Protein AF-A0AA88WE59-F1 (afdb_monomer_lite)

Secondary structure (DSSP, 8-state):
-HHHHHB-SSTT--BSSHHHHHHHHHHHHHHHTSPTT----S-TT-HHHHHH-PPBTTB--S-SSS--HHHHT-SS--HHHHHHHHHHHHHHHHHHHHHHHHHHHHHHHHH-

Structure (mmCIF, N/CA/C/O backbone):
data_AF-A0AA88WE59-F1
#
_entry.id   AF-A0AA88WE59-F1
#
loop_
_atom_site.group_PDB
_atom_site.id
_atom_site.type_symbol
_atom_site.label_atom_id
_atom_site.label_alt_id
_atom_site.label_comp_id
_atom_site.label_asym_id
_atom_site.label_entity_id
_atom_site.label_seq_id
_atom_site.pdbx_PDB_ins_code
_atom_site.Cartn_x
_atom_site.Cartn_y
_atom_site.Cartn_z
_atom_site.occupancy
_atom_site.B_iso_or_equiv
_atom_site.auth_seq_id
_atom_site.auth_comp_id
_atom_site.auth_asym_id
_atom_site.auth_atom_id
_atom_site.pdbx_PDB_model_num
ATOM 1 N N . MET A 1 1 ? 13.986 0.737 -4.511 1.00 76.50 1 MET A N 1
ATOM 2 C CA . MET A 1 1 ? 14.146 -0.731 -4.433 1.00 76.50 1 MET A CA 1
ATOM 3 C C . MET A 1 1 ? 14.665 -1.334 -5.734 1.00 76.50 1 MET A C 1
ATOM 5 O O . MET A 1 1 ? 15.810 -1.747 -5.727 1.00 76.50 1 MET A O 1
ATOM 9 N N . PHE A 1 2 ? 13.920 -1.352 -6.853 1.00 87.19 2 PHE A N 1
ATOM 10 C CA . PHE A 1 2 ? 14.419 -2.001 -8.084 1.00 87.19 2 PHE A CA 1
ATOM 11 C C . PHE A 1 2 ? 15.768 -1.444 -8.559 1.00 87.19 2 PHE A C 1
ATOM 13 O O . PHE A 1 2 ? 16.702 -2.217 -8.748 1.00 87.19 2 PHE A O 1
ATOM 20 N N . ILE A 1 3 ? 15.880 -0.116 -8.703 1.00 88.19 3 ILE A N 1
ATOM 21 C CA . ILE A 1 3 ? 17.121 0.535 -9.154 1.00 88.19 3 ILE A CA 1
ATOM 22 C C . ILE A 1 3 ? 18.274 0.137 -8.230 1.00 88.19 3 ILE A C 1
ATOM 24 O O . ILE A 1 3 ? 19.257 -0.434 -8.667 1.00 88.19 3 ILE A O 1
ATOM 28 N N . GLU A 1 4 ? 18.089 0.306 -6.927 1.00 87.00 4 GLU A N 1
ATOM 29 C CA . GLU A 1 4 ? 19.072 -0.051 -5.903 1.00 87.00 4 GLU A CA 1
ATOM 30 C C . GLU A 1 4 ? 19.510 -1.530 -5.935 1.00 87.00 4 GLU A C 1
ATOM 32 O O . GLU A 1 4 ? 20.695 -1.819 -5.802 1.00 87.00 4 GLU A O 1
ATOM 37 N N . CYS A 1 5 ? 18.589 -2.474 -6.160 1.00 86.88 5 CYS A N 1
ATOM 38 C CA . CYS A 1 5 ? 18.909 -3.903 -6.253 1.00 86.88 5 CYS A CA 1
ATOM 39 C C . CYS A 1 5 ? 19.591 -4.289 -7.573 1.00 86.88 5 CYS A C 1
ATOM 41 O O . CYS A 1 5 ? 20.297 -5.295 -7.623 1.00 86.88 5 CYS A O 1
ATOM 43 N N . HIS A 1 6 ? 19.358 -3.522 -8.638 1.00 89.88 6 HIS A N 1
ATOM 44 C CA . HIS A 1 6 ? 19.849 -3.814 -9.982 1.00 89.88 6 HIS A CA 1
ATOM 45 C C . HIS A 1 6 ? 20.935 -2.850 -10.462 1.00 89.88 6 HIS A C 1
ATOM 47 O O . HIS A 1 6 ? 21.366 -2.956 -11.612 1.00 89.88 6 HIS A O 1
ATOM 53 N N . SER A 1 7 ? 21.424 -1.971 -9.596 1.00 92.44 7 SER A N 1
ATOM 54 C CA . SER A 1 7 ? 22.559 -1.092 -9.847 1.00 92.44 7 SER A CA 1
ATOM 55 C C . SER A 1 7 ? 23.828 -1.642 -9.204 1.00 92.44 7 SER A C 1
ATOM 57 O O . SER A 1 7 ? 23.808 -2.394 -8.227 1.00 92.44 7 SER A O 1
ATOM 59 N N . LYS A 1 8 ? 24.971 -1.274 -9.773 1.00 91.62 8 LYS A N 1
ATOM 60 C CA . LYS A 1 8 ? 26.275 -1.466 -9.148 1.00 91.62 8 LYS A CA 1
ATOM 61 C C . LYS A 1 8 ? 26.365 -0.575 -7.910 1.00 91.62 8 LYS A C 1
ATOM 63 O O . LYS A 1 8 ? 25.698 0.450 -7.814 1.00 91.62 8 LYS A O 1
ATOM 68 N N . LYS A 1 9 ? 27.225 -0.961 -6.966 1.00 86.75 9 LYS A N 1
ATOM 69 C CA . LYS A 1 9 ? 27.546 -0.150 -5.780 1.00 86.75 9 LYS A CA 1
ATOM 70 C C . LYS A 1 9 ? 28.552 0.952 -6.125 1.00 86.75 9 LYS A C 1
ATOM 72 O O . LYS A 1 9 ? 29.606 1.042 -5.504 1.00 86.75 9 LYS A O 1
ATOM 77 N N . ASP A 1 10 ? 28.258 1.712 -7.170 1.00 87.81 10 ASP A N 1
ATOM 78 C CA . ASP A 1 10 ? 28.990 2.909 -7.559 1.00 87.81 10 ASP A CA 1
ATOM 79 C C . ASP A 1 10 ? 28.153 4.160 -7.257 1.00 87.81 10 ASP A C 1
ATOM 81 O O . ASP A 1 10 ? 26.961 4.084 -6.959 1.00 87.81 10 ASP A O 1
ATOM 85 N N . GLU A 1 11 ? 28.796 5.322 -7.300 1.00 81.06 11 GLU A N 1
ATOM 86 C CA . GLU A 1 11 ? 28.155 6.622 -7.066 1.00 81.06 11 GLU A CA 1
ATOM 87 C C . GLU A 1 11 ? 27.085 6.971 -8.115 1.00 81.06 11 GLU A C 1
ATOM 89 O O . GLU A 1 11 ? 26.156 7.719 -7.822 1.00 81.06 11 GLU A O 1
ATOM 94 N N . ASN A 1 12 ? 27.170 6.378 -9.310 1.00 81.75 12 ASN A N 1
ATOM 95 C CA . ASN A 1 12 ? 26.300 6.680 -10.448 1.00 81.75 12 ASN A CA 1
ATOM 96 C C . ASN A 1 12 ? 25.108 5.717 -10.593 1.00 81.75 12 ASN A C 1
ATOM 98 O O . ASN A 1 12 ? 24.376 5.808 -11.577 1.00 81.75 12 ASN A O 1
ATOM 102 N N . MET A 1 13 ? 24.914 4.785 -9.649 1.00 82.31 13 MET A N 1
ATOM 103 C CA . MET A 1 13 ? 23.891 3.731 -9.704 1.00 82.31 13 MET A CA 1
ATOM 104 C C . MET A 1 13 ? 23.841 3.013 -11.065 1.00 82.31 13 MET A C 1
ATOM 106 O O . MET A 1 13 ? 22.763 2.707 -11.585 1.00 82.31 13 MET A O 1
ATOM 110 N N . THR A 1 14 ? 25.002 2.718 -11.652 1.00 89.62 14 THR A N 1
ATOM 111 C CA . THR A 1 14 ? 25.092 2.159 -13.006 1.00 89.62 14 THR A CA 1
ATOM 112 C C . THR A 1 14 ? 24.362 0.814 -13.078 1.00 89.62 14 THR A C 1
ATOM 114 O O . THR A 1 14 ? 24.589 -0.031 -12.208 1.00 89.62 14 THR A O 1
ATOM 117 N N . PRO A 1 15 ? 23.544 0.537 -14.110 1.00 93.00 15 PRO A N 1
ATOM 118 C CA . PRO A 1 15 ? 22.863 -0.747 -14.230 1.00 93.00 15 PRO A CA 1
ATOM 119 C C . PRO A 1 15 ? 23.841 -1.934 -14.199 1.00 93.00 15 PRO A C 1
ATOM 121 O O . PRO A 1 15 ? 24.883 -1.947 -14.861 1.00 93.00 15 PRO A O 1
ATOM 124 N N . SER A 1 16 ? 23.500 -2.958 -13.420 1.00 91.69 16 SER A N 1
ATOM 125 C CA . SER A 1 16 ? 24.302 -4.182 -13.263 1.00 91.69 16 SER A CA 1
ATOM 126 C C . SER A 1 16 ? 24.264 -5.088 -14.496 1.00 91.69 16 SER A C 1
ATOM 128 O O . SER A 1 16 ? 25.217 -5.823 -14.748 1.00 91.69 16 SER A O 1
ATOM 130 N N . THR A 1 17 ? 23.18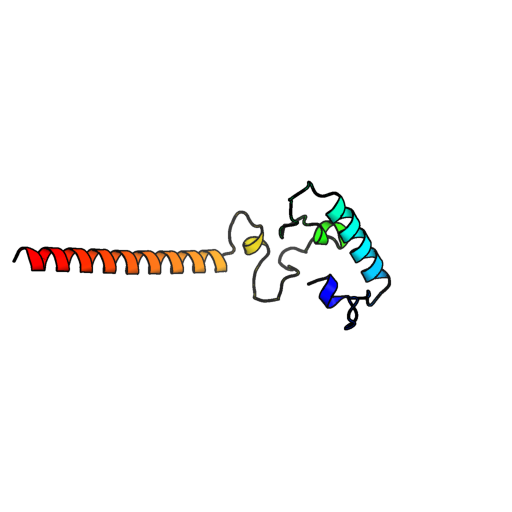1 -5.029 -15.275 1.00 93.75 17 THR A N 1
ATOM 131 C CA . THR A 1 17 ? 22.943 -5.850 -16.468 1.00 93.75 17 THR A CA 1
ATOM 132 C C . THR A 1 17 ? 22.299 -5.017 -17.576 1.00 93.75 17 THR A C 1
ATOM 134 O O . THR A 1 17 ? 21.695 -3.977 -17.311 1.00 93.75 17 THR A O 1
ATOM 137 N N . MET A 1 18 ? 22.395 -5.492 -18.822 1.00 93.31 18 MET A N 1
ATOM 138 C CA . MET A 1 18 ? 21.743 -4.849 -19.972 1.00 93.31 18 MET A CA 1
ATOM 139 C C . MET A 1 18 ? 20.214 -4.832 -19.826 1.00 93.31 18 MET A C 1
ATOM 141 O O . MET A 1 18 ? 19.560 -3.853 -20.166 1.00 93.31 18 MET A O 1
ATOM 145 N N . GLU A 1 19 ? 19.638 -5.901 -19.277 1.00 94.06 19 GLU A N 1
ATOM 146 C CA . GLU A 1 19 ? 18.199 -5.979 -19.032 1.00 94.06 19 GLU A CA 1
ATOM 147 C C . GLU A 1 19 ? 17.752 -4.945 -17.988 1.00 94.06 19 GLU A C 1
ATOM 149 O O . GLU A 1 19 ? 16.792 -4.210 -18.217 1.00 94.06 19 GLU A O 1
ATOM 154 N N . ALA A 1 20 ? 18.499 -4.807 -16.886 1.00 93.06 20 ALA A N 1
ATOM 155 C CA . ALA A 1 20 ? 18.244 -3.762 -15.899 1.00 93.06 20 ALA A CA 1
ATOM 156 C C . ALA A 1 20 ? 18.337 -2.358 -16.511 1.00 93.06 20 ALA A C 1
ATOM 158 O O . ALA A 1 20 ? 17.489 -1.521 -16.214 1.00 93.06 20 ALA A O 1
ATOM 159 N N . ALA A 1 21 ? 19.313 -2.115 -17.395 1.00 94.62 21 ALA A N 1
ATOM 160 C CA . ALA A 1 21 ? 19.439 -0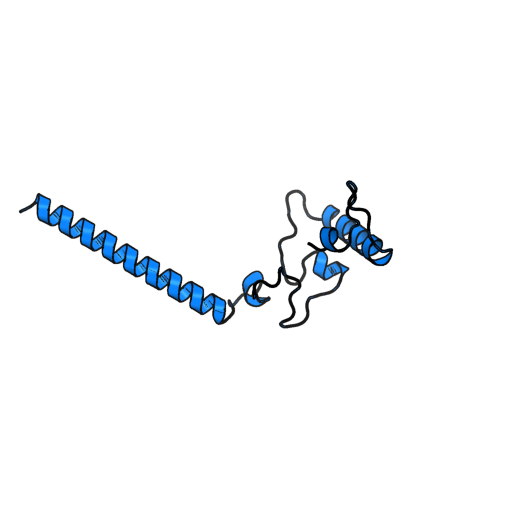.841 -18.102 1.00 94.62 21 ALA A CA 1
ATOM 161 C C . ALA A 1 21 ? 18.187 -0.535 -18.941 1.00 94.62 21 ALA A C 1
ATOM 163 O O . ALA A 1 21 ? 17.641 0.563 -18.854 1.00 94.62 21 ALA A O 1
ATOM 164 N N . ASN A 1 22 ? 17.681 -1.527 -19.681 1.00 95.88 22 ASN A N 1
ATOM 165 C CA . ASN A 1 22 ? 16.463 -1.386 -20.481 1.00 95.88 22 ASN A CA 1
ATOM 166 C C . ASN A 1 22 ? 15.227 -1.100 -19.620 1.00 95.88 22 ASN A C 1
ATOM 168 O O . ASN A 1 22 ? 14.394 -0.279 -20.002 1.00 95.88 22 ASN A O 1
ATOM 172 N N . TYR A 1 23 ? 15.082 -1.762 -18.470 1.00 95.50 23 TYR A N 1
ATOM 173 C CA . TYR A 1 23 ? 13.962 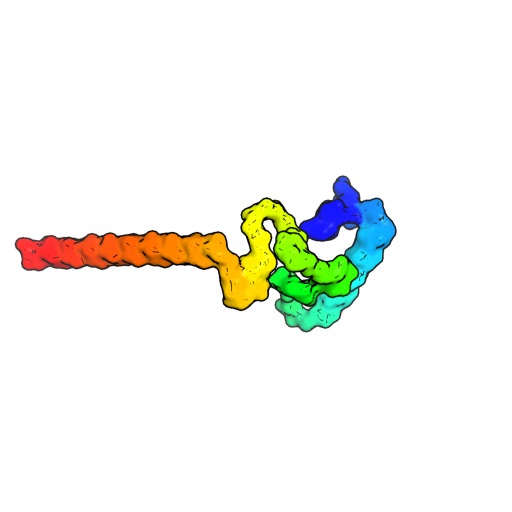-1.494 -17.566 1.00 95.50 23 TYR A CA 1
ATOM 174 C C . TYR A 1 23 ? 14.070 -0.114 -16.912 1.00 95.50 23 TYR A C 1
ATOM 176 O O . TYR A 1 23 ? 13.079 0.605 -16.849 1.00 95.50 23 TYR A O 1
ATOM 184 N N . MET A 1 24 ? 15.259 0.294 -16.465 1.00 94.81 24 MET A N 1
ATOM 185 C CA . MET A 1 24 ? 15.472 1.622 -15.880 1.00 94.81 24 MET A CA 1
ATOM 186 C C . MET A 1 24 ? 15.162 2.738 -16.883 1.00 94.81 24 MET A C 1
ATOM 188 O O . MET A 1 24 ? 14.453 3.677 -16.531 1.00 94.81 24 MET A O 1
ATOM 192 N N . ALA A 1 25 ? 15.596 2.598 -18.140 1.00 94.88 25 ALA A N 1
ATOM 193 C CA . ALA A 1 25 ? 15.285 3.558 -19.198 1.00 94.88 25 ALA A CA 1
ATOM 194 C C . ALA A 1 25 ? 13.771 3.665 -19.457 1.00 94.88 25 ALA A C 1
ATOM 196 O O . ALA A 1 25 ? 13.227 4.766 -19.514 1.00 94.88 25 ALA A O 1
ATOM 197 N N . GLN A 1 26 ? 13.067 2.530 -19.539 1.00 96.31 26 GLN A N 1
ATOM 198 C CA . GLN A 1 26 ? 11.608 2.513 -19.708 1.00 96.31 26 GLN A CA 1
ATOM 199 C C . GLN A 1 26 ? 10.863 3.122 -18.511 1.00 96.31 26 GLN A C 1
ATOM 201 O O . GLN A 1 26 ? 9.844 3.791 -18.691 1.00 96.31 26 GLN A O 1
ATOM 206 N N . MET A 1 27 ? 11.349 2.892 -17.287 1.00 94.88 27 MET A N 1
ATOM 207 C CA . MET A 1 27 ? 10.774 3.503 -16.086 1.00 94.88 27 MET A CA 1
ATOM 208 C C . MET A 1 27 ? 10.958 5.018 -16.099 1.00 94.88 27 MET A C 1
ATOM 210 O O . MET A 1 27 ? 10.000 5.741 -15.832 1.00 94.88 27 MET A O 1
ATOM 214 N N . GLN A 1 28 ? 12.151 5.493 -16.463 1.00 93.69 28 GLN A N 1
ATOM 215 C CA . GLN A 1 28 ? 12.427 6.919 -16.587 1.00 93.69 28 GLN A CA 1
ATOM 216 C C . GLN A 1 28 ? 11.509 7.570 -17.632 1.00 93.69 28 GLN A C 1
ATOM 218 O O . GLN A 1 28 ? 10.808 8.527 -17.310 1.00 93.69 28 GLN A O 1
ATOM 223 N N . GLU A 1 29 ? 11.411 6.993 -18.831 1.00 95.62 29 GLU A N 1
ATOM 224 C CA . GLU A 1 29 ? 10.547 7.501 -19.905 1.00 95.62 29 GLU A CA 1
ATOM 225 C C . GLU A 1 29 ? 9.074 7.610 -19.469 1.00 95.62 29 GLU A C 1
ATOM 227 O O . GLU A 1 29 ? 8.390 8.590 -19.766 1.00 95.62 29 GLU A O 1
ATOM 232 N N . LYS A 1 30 ? 8.559 6.605 -18.751 1.00 94.50 30 LYS A N 1
ATOM 233 C CA . LYS A 1 30 ? 7.189 6.632 -18.219 1.00 94.50 30 LYS A CA 1
ATOM 234 C C . LYS A 1 30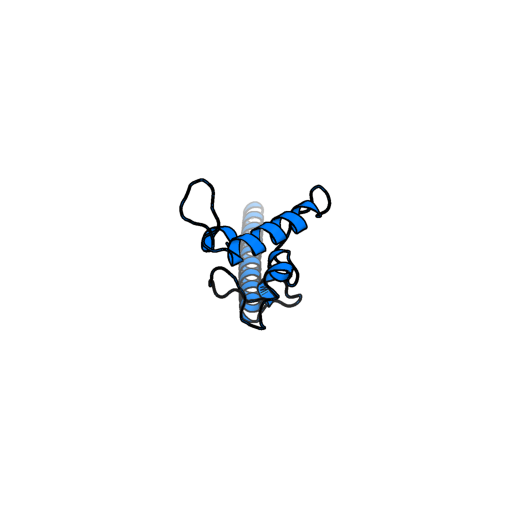 ? 7.019 7.661 -17.106 1.00 94.50 30 LYS A C 1
ATOM 236 O O . LYS A 1 30 ? 5.964 8.285 -17.040 1.00 94.50 30 LYS A O 1
ATOM 241 N N . SER A 1 31 ? 8.034 7.846 -16.264 1.00 92.75 31 SER A N 1
ATOM 242 C CA . SER A 1 31 ? 7.996 8.825 -15.175 1.00 92.75 31 SER A CA 1
ATOM 243 C C . SER A 1 31 ? 7.977 10.264 -15.691 1.00 92.75 31 SER A C 1
ATOM 245 O O . SER A 1 31 ? 7.226 11.081 -15.175 1.00 92.75 31 SER A O 1
ATOM 247 N N . GLU A 1 32 ? 8.703 10.555 -16.773 1.00 93.44 32 GLU A N 1
ATOM 248 C CA . GLU A 1 32 ? 8.721 11.874 -17.424 1.00 93.44 32 GLU A CA 1
ATOM 249 C C . GLU A 1 32 ? 7.387 12.212 -18.110 1.00 93.44 32 GLU A C 1
ATOM 251 O O . GLU A 1 32 ? 7.059 13.379 -18.307 1.00 93.44 32 GLU A O 1
ATOM 256 N N . LYS A 1 33 ? 6.596 11.191 -18.462 1.00 93.12 33 LYS A N 1
ATOM 257 C CA . LYS A 1 33 ? 5.257 11.338 -19.053 1.00 93.12 33 LYS A CA 1
ATOM 258 C C . LYS A 1 33 ? 4.150 11.528 -18.016 1.00 93.12 33 LYS A C 1
ATOM 260 O O . LYS A 1 33 ? 2.992 11.704 -18.402 1.00 93.12 33 LYS A O 1
ATOM 265 N N . LEU A 1 34 ? 4.464 11.452 -16.723 1.00 91.31 34 LEU A N 1
ATOM 266 C CA . LEU A 1 34 ? 3.487 11.712 -15.676 1.00 91.31 34 LEU A CA 1
ATOM 267 C C . LEU A 1 34 ? 3.095 13.202 -15.656 1.00 91.31 34 LEU A C 1
ATOM 269 O O . LEU A 1 34 ? 3.930 14.061 -15.939 1.00 91.31 34 LEU A O 1
ATOM 273 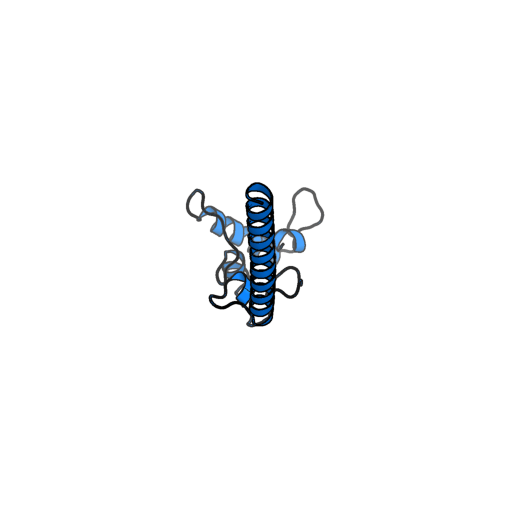N N . PRO A 1 35 ? 1.837 13.535 -15.309 1.00 92.31 35 PRO A N 1
ATOM 274 C CA . PRO A 1 35 ? 1.423 14.918 -15.102 1.00 92.31 35 PRO A CA 1
ATOM 275 C C . PRO A 1 35 ? 2.346 15.657 -14.129 1.00 92.31 35 PRO A C 1
ATOM 277 O O . PRO A 1 35 ? 2.786 15.089 -13.125 1.00 92.31 35 PRO A O 1
ATOM 280 N N . GLU A 1 36 ? 2.602 16.935 -14.394 1.00 90.44 36 GLU A N 1
ATOM 281 C CA . GLU A 1 36 ? 3.474 17.753 -13.552 1.00 90.44 36 GLU A CA 1
ATOM 282 C C . GLU A 1 36 ? 2.970 17.779 -12.097 1.00 90.44 36 GLU A C 1
ATOM 284 O O . GLU A 1 36 ? 1.787 17.996 -11.830 1.00 90.44 36 GLU A O 1
ATOM 289 N N . GLY A 1 37 ? 3.867 17.488 -11.150 1.00 86.69 37 GLY A N 1
ATOM 290 C CA . GLY A 1 37 ? 3.549 17.387 -9.721 1.00 86.69 37 GLY A CA 1
ATOM 291 C C . GLY A 1 37 ? 2.933 16.055 -9.271 1.00 86.69 37 GLY A C 1
ATOM 292 O O . GLY A 1 37 ? 2.738 15.863 -8.071 1.00 86.69 37 GLY A O 1
ATOM 293 N N . SER A 1 38 ? 2.655 15.121 -10.184 1.00 88.50 38 SER A N 1
ATOM 294 C CA . SER A 1 38 ? 2.216 13.773 -9.810 1.00 88.50 38 SER A CA 1
ATOM 295 C C . SER A 1 38 ? 3.399 12.858 -9.475 1.00 88.50 38 SER A C 1
ATOM 297 O O . SER A 1 38 ? 4.504 13.014 -9.994 1.00 88.50 38 SER A O 1
ATOM 299 N N . GLN A 1 39 ? 3.170 11.909 -8.566 1.00 87.19 39 GLN A N 1
ATOM 300 C CA . GLN A 1 39 ? 4.145 10.897 -8.162 1.00 87.19 39 GLN A CA 1
ATOM 301 C C . GLN A 1 39 ? 3.585 9.506 -8.446 1.00 87.19 39 GLN A C 1
ATOM 303 O O . GLN A 1 39 ? 2.387 9.269 -8.276 1.00 87.19 39 GLN A O 1
ATOM 308 N N . ASP A 1 40 ? 4.460 8.584 -8.844 1.00 89.62 40 ASP A N 1
ATOM 309 C CA . ASP A 1 40 ? 4.113 7.170 -8.973 1.00 89.62 40 ASP A CA 1
ATOM 310 C C . ASP A 1 40 ? 3.971 6.553 -7.576 1.00 89.62 40 ASP A C 1
ATOM 312 O O . ASP A 1 40 ? 4.958 6.305 -6.879 1.00 89.62 40 ASP A O 1
ATOM 316 N N . LEU A 1 41 ? 2.727 6.374 -7.135 1.00 87.00 41 LEU A N 1
ATOM 317 C CA . LEU A 1 41 ? 2.419 5.711 -5.872 1.00 87.00 41 LEU A CA 1
ATOM 318 C C . LEU A 1 41 ? 2.357 4.191 -6.080 1.00 87.00 41 LEU A C 1
ATOM 320 O O . LEU A 1 41 ? 1.837 3.750 -7.107 1.00 87.00 41 LEU A O 1
ATOM 324 N N . PRO A 1 42 ? 2.799 3.381 -5.096 1.00 83.25 42 PRO A N 1
ATOM 325 C CA . PRO A 1 42 ? 2.688 1.928 -5.174 1.00 83.25 42 PRO A CA 1
ATOM 326 C C . PRO A 1 42 ? 1.247 1.484 -5.448 1.00 83.25 42 PRO A C 1
ATOM 328 O O . PRO A 1 42 ? 0.338 1.756 -4.661 1.00 83.25 42 PRO A O 1
ATOM 331 N N . ALA A 1 43 ? 1.043 0.788 -6.561 1.00 85.88 43 ALA A N 1
ATOM 332 C CA . ALA A 1 43 ? -0.266 0.347 -7.025 1.00 85.88 43 ALA A CA 1
ATOM 333 C C . ALA A 1 43 ? -0.135 -0.888 -7.924 1.00 85.88 43 ALA A C 1
ATOM 335 O O . ALA A 1 43 ? 0.933 -1.178 -8.454 1.00 85.88 43 ALA A O 1
ATOM 336 N N . GLU A 1 44 ? -1.249 -1.582 -8.182 1.00 84.44 44 GLU A N 1
ATOM 337 C CA . GLU A 1 44 ? -1.268 -2.780 -9.044 1.00 84.44 44 GLU A CA 1
ATOM 338 C C . GLU A 1 44 ? -0.747 -2.527 -10.477 1.00 84.44 44 GLU A C 1
ATOM 340 O O . GLU A 1 44 ? -0.385 -3.457 -11.198 1.00 84.44 44 GLU A O 1
ATOM 345 N N . ASN A 1 45 ? -0.754 -1.268 -10.917 1.00 88.62 45 ASN A N 1
ATOM 346 C CA . ASN A 1 45 ? -0.302 -0.850 -12.240 1.00 88.62 45 ASN A CA 1
ATOM 347 C C . ASN A 1 45 ? 0.626 0.374 -12.170 1.00 88.62 45 ASN A C 1
ATOM 349 O O . ASN A 1 45 ? 0.575 1.232 -13.055 1.00 88.62 45 ASN A O 1
ATOM 353 N N . ASP A 1 46 ? 1.432 0.463 -11.111 1.00 91.19 46 ASP A N 1
ATOM 354 C CA . ASP A 1 46 ? 2.515 1.447 -10.995 1.00 91.19 46 ASP A CA 1
ATOM 355 C C . ASP A 1 46 ? 3.536 1.318 -12.144 1.00 91.19 46 ASP A C 1
ATOM 357 O O . ASP A 1 46 ? 3.515 0.356 -12.925 1.00 91.19 46 ASP A O 1
ATOM 361 N N . ILE A 1 47 ? 4.423 2.306 -12.301 1.00 94.44 47 ILE A N 1
ATOM 362 C CA . ILE A 1 47 ? 5.382 2.329 -13.419 1.00 94.44 47 ILE A CA 1
ATOM 363 C C . ILE A 1 47 ? 6.246 1.069 -13.420 1.00 94.44 47 ILE A C 1
ATOM 365 O O . ILE A 1 47 ? 6.490 0.490 -14.484 1.00 94.44 47 ILE A O 1
ATOM 369 N N . LEU A 1 48 ? 6.667 0.609 -12.240 1.00 91.75 48 LEU A N 1
ATOM 370 C CA . LEU A 1 48 ? 7.431 -0.624 -12.107 1.00 91.75 48 LEU A CA 1
ATOM 371 C C . LEU A 1 48 ? 6.645 -1.802 -12.701 1.00 91.75 48 LEU A C 1
ATOM 373 O O . LEU A 1 48 ? 7.141 -2.477 -13.601 1.00 91.75 48 LEU A O 1
ATOM 377 N N . SER A 1 49 ? 5.396 -2.013 -12.286 1.00 91.50 49 SER A N 1
ATOM 378 C CA . SER A 1 49 ? 4.542 -3.096 -12.787 1.00 91.50 49 SER A CA 1
ATOM 379 C C . SER A 1 49 ? 4.260 -3.000 -14.286 1.00 91.50 49 SER A C 1
ATOM 381 O O . SER A 1 49 ? 4.113 -4.026 -14.950 1.00 91.50 49 SER A O 1
ATOM 383 N N . GLN A 1 50 ? 4.224 -1.793 -14.850 1.00 93.50 50 GLN A N 1
ATOM 384 C CA . GLN A 1 50 ? 4.078 -1.607 -16.295 1.00 93.50 50 GLN A CA 1
ATOM 385 C C . GLN A 1 50 ? 5.329 -2.010 -17.084 1.00 93.50 50 GLN A C 1
ATOM 387 O O . GLN A 1 50 ? 5.203 -2.425 -18.233 1.00 93.50 50 GLN A O 1
ATOM 392 N N . VAL A 1 51 ? 6.521 -1.862 -16.500 1.00 94.50 51 VAL A N 1
ATOM 393 C CA . VAL A 1 51 ? 7.801 -2.139 -17.170 1.00 94.50 51 VAL A CA 1
ATOM 394 C C . VAL A 1 51 ? 8.247 -3.584 -16.965 1.00 94.50 51 VAL A C 1
ATOM 396 O O . VAL A 1 51 ? 8.568 -4.273 -17.928 1.00 94.50 51 VAL A O 1
ATOM 399 N N . VAL A 1 52 ? 8.252 -4.057 -15.718 1.00 91.19 52 VAL A N 1
ATOM 400 C CA . VAL A 1 52 ? 8.734 -5.403 -15.357 1.00 91.19 52 VAL A CA 1
ATOM 401 C C . VAL A 1 52 ? 7.605 -6.432 -15.232 1.00 91.19 52 VAL A C 1
ATOM 403 O O . VAL A 1 52 ? 7.841 -7.578 -14.851 1.00 91.19 52 VAL A O 1
ATOM 406 N N . GLY A 1 53 ? 6.367 -6.033 -15.528 1.00 91.50 53 GLY A N 1
ATOM 407 C CA . GLY A 1 53 ? 5.171 -6.862 -15.403 1.00 91.50 53 GLY A CA 1
ATOM 408 C C . GLY A 1 53 ? 4.573 -6.844 -13.995 1.00 91.50 53 GLY A C 1
ATOM 409 O O . GLY A 1 53 ? 5.260 -6.564 -13.012 1.00 91.50 53 GLY A O 1
ATOM 410 N N . LYS A 1 54 ? 3.275 -7.155 -13.904 1.00 88.38 54 LYS A N 1
ATOM 411 C CA . LYS A 1 54 ? 2.515 -7.179 -12.646 1.00 88.38 54 LYS A CA 1
ATOM 412 C C . LYS A 1 54 ? 2.985 -8.277 -11.693 1.00 88.38 54 LYS A C 1
ATOM 414 O O . LYS A 1 54 ? 3.375 -9.369 -12.114 1.00 88.38 54 LYS A O 1
ATOM 419 N N . ASP A 1 55 ? 2.859 -7.998 -10.401 1.00 85.56 55 ASP A N 1
ATOM 420 C CA . ASP A 1 55 ? 3.048 -8.996 -9.354 1.00 85.56 55 ASP A CA 1
ATOM 421 C C . ASP A 1 55 ? 2.035 -10.142 -9.474 1.00 85.56 55 ASP A C 1
ATOM 423 O O . ASP A 1 55 ? 0.873 -9.957 -9.845 1.00 85.56 55 ASP A O 1
ATOM 427 N N . LYS A 1 56 ? 2.480 -11.360 -9.148 1.00 82.12 56 LYS A N 1
ATOM 428 C CA . LYS A 1 56 ? 1.586 -12.524 -9.092 1.00 82.12 56 LYS A CA 1
ATOM 429 C C . LYS A 1 56 ? 0.771 -12.475 -7.805 1.00 82.12 56 LYS A C 1
ATOM 431 O O . LYS A 1 56 ? 1.263 -12.038 -6.768 1.00 82.12 56 LYS A O 1
ATOM 436 N N . TYR A 1 57 ? -0.435 -13.038 -7.847 1.00 77.38 57 TYR A N 1
ATOM 437 C CA . TYR A 1 57 ? -1.296 -13.137 -6.671 1.00 77.38 57 TYR A CA 1
ATOM 438 C C . TYR A 1 57 ? -0.553 -13.745 -5.469 1.00 77.38 57 TYR A C 1
ATOM 440 O O . TYR A 1 57 ? -0.015 -14.852 -5.549 1.00 77.38 57 TYR A O 1
ATOM 448 N N . GLY A 1 58 ? -0.509 -13.004 -4.360 1.00 72.69 58 GLY A N 1
ATOM 449 C CA . GLY A 1 58 ? 0.157 -13.428 -3.122 1.00 72.69 58 GLY A CA 1
ATOM 450 C C . GLY A 1 58 ? 1.692 -13.386 -3.159 1.00 72.69 58 GLY A C 1
ATOM 451 O O . GLY A 1 58 ? 2.328 -13.783 -2.185 1.00 72.69 58 GLY A O 1
ATOM 452 N N . ARG A 1 59 ? 2.299 -12.905 -4.250 1.00 76.88 59 ARG A N 1
ATOM 453 C CA . ARG A 1 59 ? 3.747 -12.705 -4.400 1.00 76.88 59 ARG A CA 1
ATOM 454 C C . ARG A 1 59 ? 4.016 -11.266 -4.809 1.00 76.88 59 ARG A C 1
ATOM 456 O O . ARG A 1 59 ? 4.109 -10.958 -5.993 1.00 76.88 59 ARG A O 1
ATOM 463 N N . VAL A 1 60 ? 4.137 -10.416 -3.800 1.00 79.00 60 VAL A N 1
ATOM 464 C CA . VAL A 1 60 ? 4.349 -8.979 -3.969 1.00 79.00 60 VAL A CA 1
ATOM 465 C C . VAL A 1 60 ? 5.832 -8.659 -3.863 1.00 79.00 60 VAL A C 1
ATOM 467 O O . VAL A 1 60 ? 6.495 -9.139 -2.937 1.00 79.00 60 VAL A O 1
ATOM 470 N N . ARG A 1 61 ? 6.357 -7.832 -4.769 1.00 80.94 61 ARG A N 1
ATOM 471 C CA . ARG A 1 61 ? 7.736 -7.326 -4.699 1.00 80.94 61 ARG A CA 1
ATOM 472 C C . ARG A 1 61 ? 7.810 -6.190 -3.678 1.00 80.94 61 ARG A C 1
ATOM 474 O O . ARG A 1 61 ? 7.876 -5.019 -4.023 1.00 80.94 61 ARG A O 1
ATOM 481 N N . MET A 1 62 ? 7.802 -6.556 -2.399 1.00 77.38 62 MET A N 1
ATOM 482 C CA . MET A 1 62 ? 7.954 -5.640 -1.261 1.00 77.38 62 MET A CA 1
ATOM 483 C C . MET A 1 62 ? 9.164 -6.041 -0.407 1.00 77.38 62 MET A C 1
ATOM 485 O O . MET A 1 62 ? 9.777 -7.082 -0.636 1.00 77.38 62 MET A O 1
ATOM 489 N N . TYR A 1 63 ? 9.476 -5.263 0.635 1.00 73.69 63 TYR A N 1
ATOM 490 C CA . TYR A 1 63 ? 10.590 -5.503 1.573 1.00 73.69 63 TYR A CA 1
ATOM 491 C C . TYR A 1 63 ? 10.485 -6.787 2.429 1.00 73.69 63 TYR A C 1
ATOM 493 O O . TYR A 1 63 ? 11.179 -6.922 3.430 1.00 73.69 63 TYR A O 1
ATOM 501 N N . GLY A 1 64 ? 9.600 -7.733 2.099 1.00 74.25 64 GLY A N 1
ATOM 502 C CA . GLY A 1 64 ? 9.501 -9.013 2.810 1.00 74.25 64 GLY A CA 1
ATOM 503 C C . GLY A 1 64 ? 8.943 -8.932 4.237 1.00 74.25 64 GLY A C 1
ATOM 504 O O . GLY A 1 64 ? 8.971 -9.924 4.956 1.00 74.25 64 GLY A O 1
ATOM 505 N N . LEU A 1 65 ? 8.371 -7.798 4.652 1.00 79.00 65 LEU A N 1
ATOM 506 C CA . LEU A 1 65 ? 7.831 -7.583 6.008 1.00 79.00 65 LEU A CA 1
ATOM 507 C C . LEU A 1 65 ? 6.451 -8.237 6.246 1.00 79.00 65 LEU A C 1
ATOM 509 O O . LEU A 1 65 ? 5.724 -7.885 7.175 1.00 79.00 65 LEU A O 1
ATOM 513 N N . GLY A 1 66 ? 6.061 -9.188 5.392 1.00 76.50 66 GLY A N 1
ATOM 514 C CA . GLY A 1 66 ? 4.767 -9.872 5.466 1.00 76.50 66 GLY A CA 1
ATOM 515 C C . GLY A 1 66 ? 3.566 -8.985 5.122 1.00 76.50 66 GLY A C 1
ATOM 516 O O . GLY A 1 66 ? 2.465 -9.266 5.594 1.00 76.50 66 GLY A O 1
ATOM 517 N N . VAL A 1 67 ? 3.791 -7.921 4.345 1.00 77.69 67 VAL A N 1
ATOM 518 C CA . VAL A 1 67 ? 2.754 -7.072 3.743 1.00 77.69 67 VAL A CA 1
ATOM 519 C C . VAL A 1 67 ? 2.233 -7.771 2.488 1.00 77.69 67 VAL A C 1
ATOM 521 O O . VAL A 1 67 ? 3.024 -8.210 1.651 1.00 77.69 67 VAL A O 1
ATOM 524 N N . SER A 1 68 ? 0.915 -7.903 2.364 1.00 80.56 68 SER A N 1
ATOM 525 C CA . SER A 1 68 ? 0.269 -8.475 1.181 1.00 80.56 68 SER A CA 1
ATOM 526 C C . SER A 1 68 ? -0.189 -7.385 0.211 1.00 80.56 68 SER A C 1
ATOM 528 O O . SER A 1 68 ? -0.342 -6.230 0.591 1.00 80.56 68 SER A O 1
ATOM 530 N N . GLN A 1 69 ? -0.475 -7.756 -1.038 1.00 79.56 69 GLN A N 1
ATOM 531 C CA . GLN A 1 69 ? -0.972 -6.834 -2.073 1.00 79.56 69 GLN A CA 1
ATOM 532 C C . GLN A 1 69 ? -2.250 -6.109 -1.621 1.00 79.56 69 GLN A C 1
ATOM 534 O O . GLN A 1 69 ? -2.461 -4.941 -1.931 1.00 79.56 69 GLN A O 1
ATOM 539 N N . PHE A 1 70 ? -3.075 -6.804 -0.829 1.00 80.81 70 PHE A N 1
ATOM 540 C CA . PHE A 1 70 ? -4.316 -6.274 -0.281 1.00 80.81 70 PHE A CA 1
ATOM 541 C C . PHE A 1 70 ? -4.080 -5.177 0.752 1.00 80.81 70 PHE A C 1
ATOM 543 O O . PHE A 1 70 ? -4.906 -4.288 0.892 1.00 80.81 70 PHE A O 1
ATOM 550 N N . ASP A 1 71 ? -2.949 -5.227 1.451 1.00 81.38 71 ASP A N 1
ATOM 551 C CA . ASP A 1 71 ? -2.598 -4.227 2.455 1.00 81.38 71 ASP A CA 1
ATOM 552 C C . ASP A 1 71 ? -2.059 -2.935 1.826 1.00 81.38 71 ASP A C 1
ATOM 554 O O . ASP A 1 71 ? -2.033 -1.910 2.499 1.00 81.38 71 ASP A O 1
ATOM 558 N N . VAL A 1 72 ? -1.619 -2.976 0.562 1.00 79.75 72 VAL A N 1
ATOM 559 C CA . VAL A 1 72 ? -1.019 -1.823 -0.132 1.00 79.75 72 VAL A CA 1
ATOM 560 C C . VAL A 1 72 ? -2.024 -1.147 -1.061 1.00 79.75 72 VAL A C 1
ATOM 562 O O . VAL A 1 72 ? -2.208 0.062 -0.987 1.00 79.75 72 VAL A O 1
ATOM 565 N N . TRP A 1 73 ? -2.687 -1.919 -1.924 1.00 81.12 73 TRP A N 1
ATOM 566 C CA . TRP A 1 73 ? -3.618 -1.394 -2.935 1.00 81.12 73 TRP A CA 1
ATOM 567 C C . TRP A 1 73 ? -4.937 -2.174 -3.005 1.00 81.12 73 TRP A C 1
ATOM 569 O O . TRP A 1 73 ? -5.728 -1.987 -3.930 1.00 81.12 73 TRP A O 1
ATOM 579 N N . GLY A 1 74 ? -5.201 -3.0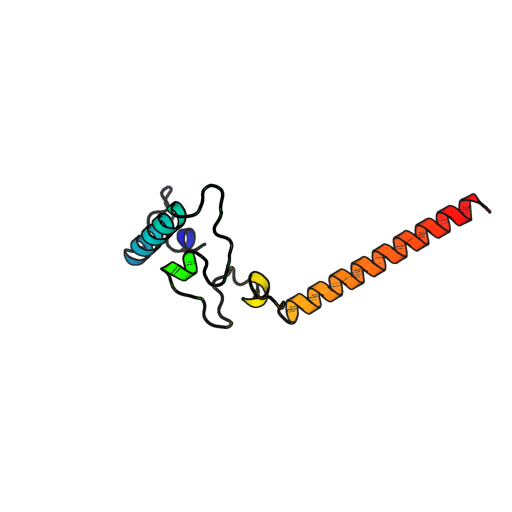63 -2.045 1.00 80.56 74 GLY A N 1
ATOM 580 C CA . GLY A 1 74 ? -6.500 -3.717 -1.930 1.00 80.56 74 GLY A CA 1
ATOM 581 C C . GLY A 1 74 ? -7.559 -2.764 -1.390 1.00 80.56 74 GLY A C 1
ATOM 582 O O . GLY A 1 74 ? -7.308 -1.994 -0.471 1.00 80.56 74 GLY A O 1
ATOM 583 N N . GLN A 1 75 ? -8.782 -2.868 -1.913 1.00 82.69 75 GLN A N 1
ATOM 584 C CA . GLN A 1 75 ? -9.933 -2.179 -1.315 1.00 82.69 75 GLN A CA 1
ATOM 585 C C . GLN A 1 75 ? -10.291 -2.750 0.064 1.00 82.69 75 GLN A C 1
ATOM 587 O O . GLN A 1 75 ? -10.821 -2.044 0.916 1.00 82.69 75 GLN A O 1
ATOM 592 N N . ILE A 1 76 ? -10.019 -4.042 0.268 1.00 83.81 76 ILE A N 1
ATOM 593 C CA . ILE A 1 76 ? -10.275 -4.756 1.516 1.00 83.81 76 ILE A CA 1
ATOM 594 C C . ILE A 1 76 ? -8.916 -5.136 2.114 1.00 83.81 76 ILE A C 1
ATOM 596 O O . ILE A 1 76 ? -8.150 -5.826 1.432 1.00 83.81 76 ILE A O 1
ATOM 600 N N . PRO A 1 77 ? -8.613 -4.725 3.362 1.00 82.62 77 PRO A N 1
ATOM 601 C CA . PRO A 1 77 ? -7.370 -5.104 4.024 1.00 82.62 77 PRO A CA 1
ATOM 602 C C . PRO A 1 77 ? -7.284 -6.622 4.198 1.00 82.62 77 PRO A C 1
ATOM 604 O O . PRO A 1 77 ? -8.300 -7.317 4.308 1.00 82.62 77 PRO A O 1
ATOM 607 N N . SER A 1 78 ? -6.066 -7.166 4.254 1.00 84.12 78 SER A N 1
ATOM 608 C CA . SER A 1 78 ? -5.905 -8.589 4.557 1.00 84.12 78 SER A CA 1
ATOM 609 C C . SER A 1 78 ? -6.452 -8.915 5.947 1.00 84.12 78 SER A C 1
ATOM 611 O O . SER A 1 78 ? -6.489 -8.063 6.831 1.00 84.12 78 SER A O 1
ATOM 613 N N . ARG A 1 79 ? -6.781 -10.188 6.204 1.00 86.06 79 ARG A N 1
ATOM 614 C CA . ARG A 1 79 ? -7.215 -10.646 7.539 1.00 86.06 79 ARG A CA 1
ATOM 615 C C . ARG A 1 79 ? -6.272 -10.183 8.658 1.00 86.06 79 ARG A C 1
ATOM 617 O O . ARG A 1 79 ? -6.733 -9.828 9.740 1.00 86.06 79 ARG A O 1
ATOM 624 N N . LYS A 1 80 ? -4.960 -10.205 8.403 1.00 84.31 80 LYS A N 1
ATOM 625 C CA . LYS A 1 80 ? -3.937 -9.780 9.363 1.00 84.31 80 LYS A CA 1
ATOM 626 C C . LYS A 1 80 ? -4.040 -8.280 9.638 1.00 84.31 80 LYS A C 1
ATOM 628 O O . LYS A 1 80 ? -4.040 -7.878 10.798 1.00 84.31 80 LYS A O 1
ATOM 633 N N . GLN A 1 81 ? -4.168 -7.476 8.588 1.00 85.88 81 GLN A N 1
ATOM 634 C CA . GLN A 1 81 ? -4.298 -6.030 8.711 1.00 85.88 81 GLN A CA 1
ATOM 635 C C . GLN A 1 81 ? -5.634 -5.630 9.344 1.00 85.88 81 GLN A C 1
ATOM 637 O O . GLN A 1 81 ? -5.644 -4.796 10.242 1.00 85.88 81 GLN A O 1
ATOM 642 N N . SER A 1 82 ? -6.740 -6.289 8.989 1.00 90.31 82 SER A N 1
ATOM 643 C CA . SER A 1 82 ? -8.039 -6.091 9.643 1.00 90.31 82 SER A CA 1
ATOM 644 C C . SER A 1 82 ? -7.975 -6.378 11.140 1.00 90.31 82 SER A C 1
ATOM 646 O O . SER A 1 82 ? -8.534 -5.629 11.934 1.00 90.31 82 SER A O 1
ATOM 648 N N . HIS A 1 83 ? -7.276 -7.444 11.544 1.00 92.25 83 HIS A N 1
ATOM 649 C CA . HIS A 1 83 ? -7.085 -7.756 12.960 1.00 92.25 83 HIS A CA 1
ATOM 650 C C . HIS A 1 83 ? -6.270 -6.674 13.676 1.00 92.25 83 HIS A C 1
ATOM 652 O O . HIS A 1 83 ? -6.649 -6.253 14.765 1.00 92.25 83 HIS A O 1
ATOM 658 N N . LYS A 1 84 ? -5.190 -6.188 13.051 1.00 91.31 84 LYS A N 1
ATOM 659 C CA . LYS A 1 84 ? -4.376 -5.100 13.601 1.00 91.31 84 LYS A CA 1
ATOM 660 C C . LYS A 1 84 ? -5.201 -3.826 13.797 1.00 91.31 84 LYS A C 1
ATOM 662 O O . LYS A 1 84 ? -5.211 -3.283 14.893 1.00 91.31 84 LYS A O 1
ATOM 667 N N . ILE A 1 85 ? -5.953 -3.426 12.771 1.00 91.94 85 ILE A N 1
ATOM 668 C CA . ILE A 1 85 ? -6.865 -2.278 12.822 1.00 91.94 85 ILE A CA 1
ATOM 669 C C . ILE A 1 85 ? -7.866 -2.454 13.972 1.00 91.94 85 ILE A C 1
ATOM 671 O O . ILE A 1 85 ? -8.033 -1.550 14.779 1.00 91.94 85 ILE A O 1
ATOM 675 N N . ALA A 1 86 ? -8.495 -3.625 14.105 1.00 96.12 86 ALA A N 1
ATOM 676 C CA . ALA A 1 86 ? -9.449 -3.882 15.185 1.00 96.12 86 ALA A CA 1
ATOM 677 C C . ALA A 1 86 ? -8.824 -3.745 16.587 1.00 96.12 86 ALA A C 1
ATOM 679 O O . ALA A 1 86 ? -9.464 -3.212 17.491 1.00 96.12 86 ALA A O 1
ATOM 680 N N . MET A 1 87 ? -7.581 -4.199 16.765 1.00 97.00 87 MET A N 1
ATOM 681 C CA . MET A 1 87 ? -6.851 -4.048 18.027 1.00 97.00 87 MET A CA 1
ATOM 682 C C . MET A 1 87 ? -6.502 -2.583 18.315 1.00 97.00 87 MET A C 1
ATOM 684 O O . MET A 1 87 ? -6.721 -2.131 19.433 1.00 97.00 87 MET A O 1
ATOM 688 N N . GLU A 1 88 ? -6.041 -1.829 17.313 1.00 96.62 88 GLU A N 1
ATOM 689 C CA . GLU A 1 88 ? -5.765 -0.387 17.441 1.00 96.62 88 GLU A CA 1
ATOM 690 C C . GLU A 1 88 ? -7.037 0.396 17.810 1.00 96.62 88 GLU A C 1
ATOM 692 O O . GLU A 1 88 ? -7.016 1.256 18.688 1.00 96.62 88 GLU A O 1
ATOM 697 N N . TRP A 1 89 ? -8.177 0.071 17.191 1.00 97.25 89 TRP A N 1
ATOM 698 C CA . TRP A 1 89 ? -9.468 0.664 17.553 1.00 97.25 89 TRP A CA 1
ATOM 699 C C . TRP A 1 89 ? -9.875 0.344 18.986 1.00 97.25 89 TRP A C 1
ATOM 701 O O . TRP A 1 89 ? -10.322 1.239 19.700 1.00 97.25 89 TRP A O 1
ATOM 711 N N . LYS A 1 90 ? -9.706 -0.912 19.410 1.00 97.62 90 LYS A N 1
ATOM 712 C CA . LYS A 1 90 ? -10.001 -1.326 20.782 1.00 97.62 90 LYS A CA 1
ATOM 713 C C . LYS A 1 90 ? -9.168 -0.524 21.785 1.00 97.62 90 LYS A C 1
ATOM 715 O O . LYS A 1 90 ? -9.736 0.040 22.714 1.00 97.62 90 LYS A O 1
ATOM 720 N N . GLU A 1 91 ? -7.861 -0.425 21.563 1.00 97.81 91 GLU A N 1
ATOM 721 C CA . GLU A 1 91 ? -6.954 0.326 22.434 1.00 97.81 91 GLU A CA 1
ATOM 722 C C . GLU A 1 91 ? -7.318 1.819 22.486 1.00 97.81 91 GLU A C 1
ATOM 724 O O . GLU A 1 91 ? -7.388 2.413 23.560 1.00 97.81 91 GLU A O 1
ATOM 729 N N . ASN A 1 92 ? -7.636 2.424 21.339 1.00 97.44 92 ASN A N 1
ATOM 730 C CA . ASN A 1 92 ? -8.070 3.820 21.280 1.00 97.44 92 ASN A CA 1
ATOM 731 C C . ASN A 1 92 ? -9.375 4.061 22.050 1.00 97.44 92 ASN A C 1
ATOM 733 O O . ASN A 1 92 ? -9.516 5.094 22.707 1.00 97.44 92 ASN A O 1
ATOM 737 N N . CYS A 1 93 ? -10.329 3.128 21.983 1.00 97.62 93 CYS A N 1
ATOM 738 C CA . CYS A 1 93 ? -11.563 3.200 22.763 1.00 97.62 93 CYS A CA 1
ATOM 739 C C . CYS A 1 93 ? -11.284 3.109 24.268 1.00 97.62 93 CYS A C 1
ATOM 741 O O . CYS A 1 93 ? -11.803 3.934 25.017 1.00 97.62 93 CYS A O 1
ATOM 743 N N . GLU A 1 94 ? -10.434 2.173 24.695 1.00 97.50 94 GLU A N 1
ATOM 744 C CA . GLU A 1 94 ? -10.040 2.009 26.101 1.00 97.50 94 GLU A CA 1
ATOM 745 C C . GLU A 1 94 ? -9.350 3.277 26.639 1.00 97.50 94 GLU A C 1
ATOM 747 O O . GLU A 1 94 ? -9.743 3.808 27.679 1.00 97.50 94 GLU A O 1
ATOM 752 N N . GLN A 1 95 ? -8.398 3.842 25.888 1.00 97.19 95 GLN A N 1
ATOM 753 C CA . GLN A 1 95 ? -7.734 5.098 26.260 1.00 97.19 95 GLN A CA 1
ATOM 754 C C . GLN A 1 95 ? -8.710 6.283 26.323 1.00 97.19 95 GLN A C 1
ATOM 756 O O . GLN A 1 95 ? -8.574 7.169 27.169 1.00 97.19 95 GLN A O 1
ATOM 761 N N . MET A 1 96 ? -9.685 6.338 25.412 1.00 97.25 96 MET A N 1
ATOM 762 C CA . MET A 1 96 ? -10.698 7.392 25.407 1.00 97.25 96 MET A CA 1
ATOM 763 C C . MET A 1 96 ? -11.593 7.295 26.647 1.00 97.25 96 MET A C 1
ATOM 765 O O . MET A 1 96 ? -11.862 8.308 27.293 1.00 97.25 96 MET A O 1
ATOM 769 N N . GLU A 1 97 ? -12.028 6.085 26.995 1.00 97.19 97 GLU A N 1
ATOM 770 C CA . GLU A 1 97 ? -12.857 5.820 28.170 1.00 97.19 97 GLU A CA 1
ATOM 771 C C . GLU A 1 97 ? -12.124 6.185 29.466 1.00 97.19 97 GLU A C 1
ATOM 773 O O . GLU A 1 97 ? -12.684 6.867 30.327 1.00 97.19 97 GLU A O 1
ATOM 778 N N . GLU A 1 98 ? -10.842 5.833 29.574 1.00 97.31 98 GLU A N 1
ATOM 779 C CA . GLU A 1 98 ? -9.998 6.229 30.701 1.00 97.31 98 GLU A CA 1
ATOM 780 C C . GLU A 1 98 ? -9.901 7.758 30.830 1.00 97.31 98 GLU A C 1
ATOM 782 O O . GLU A 1 98 ? -10.130 8.312 31.908 1.00 97.31 98 GLU A O 1
ATOM 787 N N . ARG A 1 99 ? -9.643 8.469 29.724 1.00 97.25 99 ARG A N 1
ATOM 788 C CA . ARG A 1 99 ? -9.587 9.943 29.713 1.00 97.25 99 ARG A CA 1
ATOM 789 C C . ARG A 1 99 ? -10.907 10.571 30.156 1.00 97.25 99 ARG A C 1
ATOM 791 O O . ARG A 1 99 ? -10.891 11.524 30.938 1.00 97.25 99 ARG A O 1
ATOM 798 N N . PHE A 1 100 ? -12.041 10.049 29.687 1.00 97.06 100 PHE A N 1
ATOM 799 C CA . PHE A 1 100 ? -13.358 10.533 30.104 1.00 97.06 100 PHE A CA 1
ATOM 800 C C . PHE A 1 100 ? -13.608 10.296 31.591 1.00 97.06 100 PHE A C 1
ATOM 802 O O . PHE A 1 100 ? -14.040 11.215 32.288 1.00 97.06 100 PHE A O 1
ATOM 809 N N . ASN A 1 101 ? -13.296 9.103 32.094 1.00 96.50 101 ASN A N 1
ATOM 810 C CA . ASN A 1 101 ? -13.468 8.770 33.505 1.00 96.50 101 ASN A CA 1
ATOM 811 C C . ASN A 1 101 ? -12.593 9.644 34.409 1.00 96.50 101 ASN A C 1
ATOM 813 O O . ASN A 1 101 ? -13.085 10.180 35.404 1.00 96.50 101 ASN A O 1
ATOM 817 N N . ASN A 1 102 ? -11.336 9.871 34.026 1.00 96.25 102 ASN A N 1
ATOM 818 C CA . ASN A 1 102 ? -10.444 10.782 34.737 1.00 96.25 102 ASN A CA 1
ATOM 819 C C . ASN A 1 102 ? -11.025 12.198 34.774 1.00 96.25 102 ASN A C 1
ATOM 821 O O . ASN A 1 102 ? -11.120 12.794 35.846 1.00 96.25 102 ASN A O 1
ATOM 825 N N . ARG A 1 103 ? -11.528 12.704 33.641 1.00 95.94 103 ARG A N 1
ATOM 826 C CA . ARG A 1 103 ? -12.126 14.042 33.580 1.00 95.94 103 ARG A CA 1
ATOM 827 C C . ARG A 1 103 ? -13.392 14.172 34.428 1.00 95.94 103 ARG A C 1
ATOM 829 O O . ARG A 1 103 ? -13.605 15.201 35.066 1.00 95.94 103 ARG A O 1
ATOM 836 N N . ILE A 1 104 ? -14.231 13.138 34.449 1.00 95.75 104 ILE A N 1
ATOM 837 C CA . ILE A 1 104 ? -15.425 13.094 35.301 1.00 95.75 104 ILE A CA 1
ATOM 838 C C . ILE A 1 104 ? -15.026 13.117 36.777 1.00 95.75 104 ILE A C 1
ATOM 840 O O . ILE A 1 104 ? -15.651 13.827 37.563 1.00 95.75 104 ILE A O 1
ATOM 844 N N . ASN A 1 105 ? -13.998 12.363 37.162 1.00 94.69 105 ASN A N 1
ATOM 845 C CA . ASN A 1 105 ? -13.526 12.322 38.543 1.00 94.69 105 ASN A CA 1
ATOM 846 C C . ASN A 1 105 ? -12.908 13.657 38.978 1.00 94.69 105 ASN A C 1
ATOM 848 O O . ASN A 1 105 ? -13.224 14.132 40.067 1.00 94.69 105 ASN A O 1
ATOM 852 N N . GLU A 1 106 ? -12.120 14.304 38.114 1.00 95.19 106 GLU A N 1
ATOM 853 C CA . GLU A 1 106 ? -11.619 15.668 38.337 1.00 95.19 106 GLU A CA 1
ATOM 854 C C . GLU A 1 106 ? -12.770 16.645 38.588 1.00 95.19 106 GLU A C 1
ATOM 856 O O . GLU A 1 106 ? -12.776 17.348 39.596 1.00 95.19 106 GLU A O 1
ATOM 861 N N . LEU A 1 107 ? -13.783 16.650 37.715 1.00 94.69 107 LEU A N 1
ATOM 862 C CA . LEU A 1 107 ? -14.947 17.522 37.870 1.00 94.69 107 LEU A CA 1
ATOM 863 C C . LEU A 1 107 ? -15.685 17.239 39.179 1.00 94.69 107 LEU A C 1
ATOM 865 O O . LEU A 1 107 ? -15.982 18.169 39.919 1.00 94.69 107 LEU A O 1
ATOM 869 N N . LYS A 1 108 ? -15.936 15.967 39.510 1.00 93.81 108 LYS A N 1
ATOM 870 C CA . LYS A 1 108 ? -16.572 15.592 40.783 1.00 93.81 108 LYS A CA 1
ATOM 871 C C . LYS A 1 108 ? -15.785 16.102 41.988 1.00 93.81 108 LYS A C 1
ATOM 873 O O . LYS A 1 108 ? -16.402 16.594 42.922 1.00 93.81 108 LYS A O 1
ATOM 878 N N . SER A 1 109 ? -14.454 16.031 41.948 1.00 91.56 109 SER A N 1
ATOM 879 C CA . SER A 1 109 ? -13.592 16.526 43.029 1.00 91.56 109 SER A CA 1
ATOM 880 C C . SER A 1 109 ? -13.556 18.053 43.161 1.00 91.56 109 SER A C 1
ATOM 882 O O . SER A 1 109 ? -13.114 18.555 44.184 1.00 91.56 109 SER A O 1
ATOM 884 N N . MET A 1 110 ? -14.010 18.803 42.149 1.00 90.62 110 MET A N 1
ATOM 885 C CA . MET A 1 110 ? -14.135 20.264 42.233 1.00 90.62 110 MET A CA 1
ATOM 886 C C . MET A 1 110 ? -15.453 20.720 42.875 1.00 90.62 110 MET A C 1
ATOM 888 O O . MET A 1 110 ? -15.538 21.862 43.322 1.00 90.62 110 MET A O 1
ATOM 892 N N . PHE A 1 111 ? -16.485 19.868 42.881 1.00 85.25 111 PHE A N 1
ATOM 893 C CA . PHE A 1 111 ? -17.835 20.208 43.357 1.00 85.25 111 PHE A CA 1
ATOM 894 C C . PHE A 1 111 ? -18.234 19.507 44.670 1.00 85.25 111 PHE A C 1
ATOM 896 O O . PHE A 1 111 ? -19.354 19.716 45.139 1.00 85.25 111 PHE A O 1
ATOM 903 N N . LEU A 1 112 ? -17.348 18.690 45.247 1.00 62.84 112 LEU A N 1
ATOM 904 C CA . LEU A 1 112 ? -17.472 18.036 46.558 1.00 62.84 112 LEU A CA 1
ATOM 905 C C . LEU A 1 112 ? -16.357 18.530 47.479 1.00 62.84 112 LEU A C 1
ATOM 907 O O . LEU A 1 112 ? -16.656 18.747 48.673 1.00 62.84 112 LEU A O 1
#

Radius of gyration: 23.56 Å; chains: 1; bounding box: 47×34×67 Å

Sequence (112 aa):
MFIECHSKKDENMTPSTMEAANYMAQMQEKSEKLPEGSQDLPAENDILSQVVGKDKYGRVRMYGLGVSQFDVWGQIPSRKQSHKIAMEWKENCEQMEERFNNRINELKSMFL

Organism: NCBI:txid1293975

pLDDT: mean 88.97, std 7.06, range [62.84, 97.81]

InterPro domains:
  IPR004252 Probable transposase, Ptta/En/Spm, plant [PF03004] (1-68)

Foldseek 3Di:
DLLQVQADPDPVSHGNDPLSVQLVVQLVVVQVVDPPPDDQADEQCTSSCVRVNGADQQGDPDPPPPAHNCCRYNPHHPPVVVVVVVVVVVVVVVVVVVVVVVVVVVVVVVVD